Protein AF-A0A3N5M2X8-F1 (afdb_monomer)

Nearest PDB structures (foldseek):
  3vk0-assembly1_A  TM=9.639E-01  e=3.501E-04  Neisseria meningitidis MC58
  3vk0-assembly2_B  TM=9.559E-01  e=3.889E-04  Neisseria meningitidis MC58
  1y7y-assembly1_B  TM=9.455E-01  e=4.320E-04  Aeromonas hydrophila
  2b5a-assembly1_A  TM=8.887E-01  e=2.990E-04  [Bacillus] caldolyticus
  3f51-assembly1_A  TM=7.632E-01  e=9.017E-04  Corynebacterium glutamicum

Radius of gyration: 25.94 Å; Cα contacts (8 Å, |Δi|>4): 88; chains: 1; bounding box: 72×66×47 Å

Structure (mmCIF, N/CA/C/O backbone):
data_AF-A0A3N5M2X8-F1
#
_entry.id   AF-A0A3N5M2X8-F1
#
loop_
_atom_site.group_PDB
_atom_site.id
_atom_site.type_symbol
_atom_site.label_atom_id
_atom_site.label_alt_id
_atom_site.label_comp_id
_atom_site.label_asym_id
_atom_site.label_entity_id
_atom_site.label_seq_id
_atom_site.pdbx_PDB_ins_code
_atom_site.Cartn_x
_atom_site.Cartn_y
_atom_site.Cartn_z
_atom_site.occupancy
_atom_site.B_iso_or_equiv
_atom_site.auth_seq_id
_atom_site.auth_comp_id
_atom_site.auth_asym_id
_atom_site.auth_atom_id
_atom_site.pdbx_PDB_model_num
ATOM 1 N N . MET A 1 1 ? 12.835 17.136 -28.314 1.00 65.31 1 MET A N 1
ATOM 2 C CA . MET A 1 1 ? 12.273 15.838 -27.886 1.00 65.31 1 MET A CA 1
ATOM 3 C C . MET A 1 1 ? 11.181 16.150 -26.869 1.00 65.31 1 MET A C 1
ATOM 5 O O . MET A 1 1 ? 11.524 16.717 -25.840 1.00 65.31 1 MET A O 1
ATOM 9 N N . ASP A 1 2 ? 9.903 15.899 -27.181 1.00 90.88 2 ASP A N 1
ATOM 10 C CA . ASP A 1 2 ? 8.779 16.139 -26.253 1.00 90.88 2 ASP A CA 1
ATOM 11 C C . ASP A 1 2 ? 8.753 15.065 -25.144 1.00 90.88 2 ASP A C 1
ATOM 13 O O . ASP A 1 2 ? 9.218 13.938 -25.339 1.00 90.88 2 ASP A O 1
ATOM 17 N N . TRP A 1 3 ? 8.200 15.379 -23.970 1.00 82.12 3 TRP A N 1
ATOM 18 C CA . TRP A 1 3 ? 8.098 14.422 -22.858 1.00 82.12 3 TRP A CA 1
ATOM 19 C C . TRP A 1 3 ? 7.156 13.252 -23.191 1.00 82.12 3 TRP A C 1
ATOM 21 O O . TRP A 1 3 ? 7.344 12.138 -22.694 1.00 82.12 3 TRP A O 1
ATOM 31 N N . ARG A 1 4 ? 6.174 13.480 -24.076 1.00 85.31 4 ARG A N 1
ATOM 32 C CA . ARG A 1 4 ? 5.2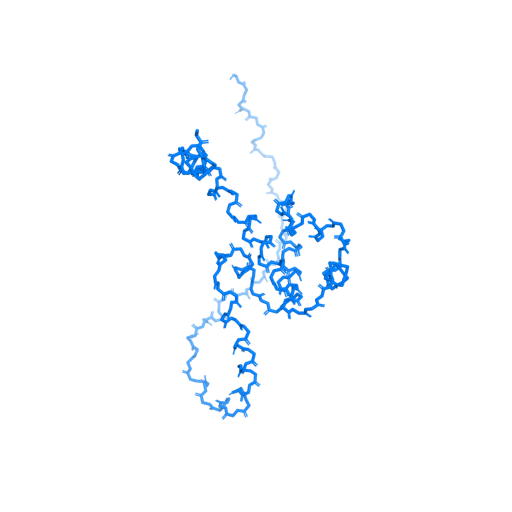83 12.436 -24.608 1.00 85.31 4 ARG A CA 1
ATOM 33 C C . ARG A 1 4 ? 6.054 11.423 -25.447 1.00 85.31 4 ARG A C 1
ATOM 35 O O . ARG A 1 4 ? 5.899 10.219 -25.252 1.00 85.31 4 ARG A O 1
ATOM 42 N N . ASP A 1 5 ? 6.947 11.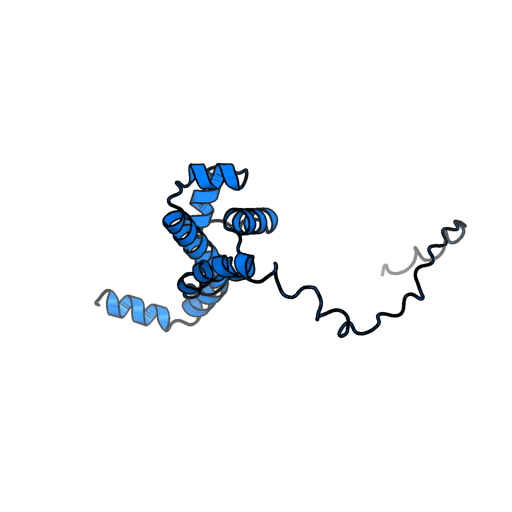907 -26.307 1.00 86.25 5 ASP A N 1
ATOM 43 C CA . ASP A 1 5 ? 7.813 11.053 -27.123 1.00 86.25 5 ASP A CA 1
ATOM 44 C C . ASP A 1 5 ? 8.758 10.231 -26.245 1.00 86.25 5 ASP A C 1
ATOM 46 O O . ASP A 1 5 ? 8.987 9.046 -26.491 1.00 86.25 5 ASP A O 1
ATOM 50 N N . TYR A 1 6 ? 9.289 10.849 -25.188 1.00 83.88 6 TYR A N 1
ATOM 51 C CA . TYR A 1 6 ? 10.156 10.183 -24.220 1.00 83.88 6 TYR A CA 1
ATOM 52 C C . TYR A 1 6 ? 9.437 9.043 -23.483 1.00 83.88 6 TYR A C 1
ATOM 54 O O . TYR A 1 6 ? 9.970 7.936 -23.375 1.00 83.88 6 TYR A O 1
ATOM 62 N N . ARG A 1 7 ? 8.197 9.281 -23.036 1.00 85.69 7 ARG A N 1
ATOM 63 C CA . ARG A 1 7 ? 7.345 8.257 -22.417 1.00 85.69 7 ARG A CA 1
ATOM 64 C C . ARG A 1 7 ? 7.079 7.093 -23.376 1.00 85.69 7 ARG A C 1
ATOM 66 O O . ARG A 1 7 ? 7.228 5.937 -22.984 1.00 85.69 7 ARG A O 1
ATOM 73 N N . ASN A 1 8 ? 6.730 7.386 -24.628 1.00 87.06 8 ASN A N 1
ATOM 74 C CA . ASN A 1 8 ? 6.432 6.363 -25.632 1.00 87.06 8 ASN A CA 1
ATOM 75 C C . ASN A 1 8 ? 7.651 5.492 -25.959 1.00 87.06 8 ASN A C 1
ATOM 77 O O . ASN A 1 8 ? 7.514 4.274 -26.039 1.00 87.06 8 ASN A O 1
ATOM 81 N N . LYS A 1 9 ? 8.846 6.087 -26.076 1.00 86.62 9 LYS A N 1
ATOM 82 C CA . LYS A 1 9 ? 10.086 5.328 -26.302 1.00 86.62 9 LYS A CA 1
ATOM 83 C C . LYS A 1 9 ? 10.390 4.361 -25.162 1.00 86.62 9 LYS A C 1
ATOM 85 O O . LYS A 1 9 ? 10.697 3.205 -25.428 1.00 86.62 9 LYS A O 1
ATOM 90 N N . ARG A 1 10 ? 10.235 4.783 -23.901 1.00 84.50 10 ARG A N 1
ATOM 91 C CA . ARG A 1 10 ? 10.418 3.874 -22.755 1.00 84.50 10 ARG A CA 1
ATOM 92 C C . ARG A 1 10 ? 9.448 2.705 -22.769 1.00 84.50 10 ARG A C 1
ATOM 94 O O . ARG A 1 10 ? 9.837 1.591 -22.468 1.00 84.50 10 ARG A O 1
ATOM 101 N N . HIS A 1 11 ? 8.201 2.928 -23.167 1.00 81.38 11 HIS A N 1
ATOM 102 C CA . HIS A 1 11 ? 7.243 1.832 -23.280 1.00 81.38 11 HIS A CA 1
ATOM 103 C C . HIS A 1 11 ? 7.589 0.820 -24.380 1.00 81.38 11 HIS A C 1
ATOM 105 O O . HIS A 1 11 ? 7.033 -0.274 -24.362 1.00 81.38 11 HIS A O 1
ATOM 111 N N . GLN A 1 12 ? 8.466 1.153 -25.331 1.00 88.06 12 GLN A N 1
ATOM 112 C CA . GLN A 1 12 ? 8.926 0.232 -26.376 1.00 88.06 12 GLN A CA 1
ATOM 113 C C . GLN A 1 12 ? 10.132 -0.603 -25.933 1.00 88.06 12 GLN A C 1
ATOM 115 O O . GLN A 1 12 ? 10.315 -1.698 -26.462 1.00 88.06 12 GLN A O 1
ATOM 120 N N . ASP A 1 13 ? 10.886 -0.126 -24.944 1.00 92.19 13 ASP A N 1
ATOM 121 C CA . ASP A 1 13 ? 12.043 -0.806 -24.370 1.00 92.19 13 ASP A CA 1
ATOM 122 C C . ASP A 1 13 ? 11.633 -2.127 -23.676 1.00 92.19 13 ASP A C 1
ATOM 124 O O . ASP A 1 13 ? 10.796 -2.110 -22.762 1.00 92.19 13 ASP A O 1
ATOM 128 N N . PRO A 1 14 ? 12.177 -3.285 -24.102 1.00 93.12 14 PRO A N 1
ATOM 129 C CA . PRO A 1 14 ? 11.923 -4.571 -23.461 1.00 93.12 14 PRO A CA 1
ATOM 130 C C . PRO A 1 14 ? 12.285 -4.603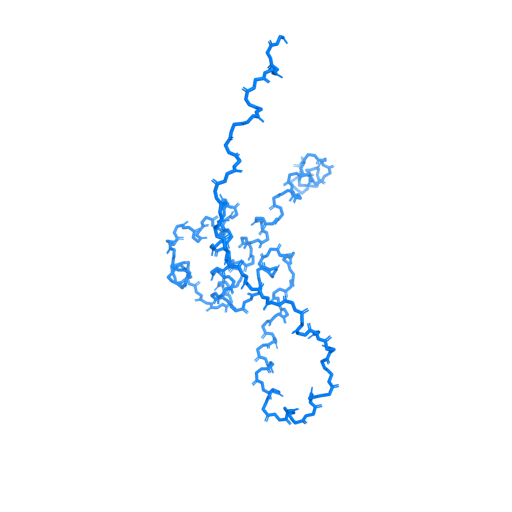 -21.972 1.00 93.12 14 PRO A C 1
ATOM 132 O O . PRO A 1 14 ? 11.550 -5.217 -21.200 1.00 93.12 14 PRO A O 1
ATOM 135 N N . GLU A 1 15 ? 13.361 -3.926 -21.558 1.00 92.31 15 GLU A N 1
ATOM 136 C CA . GLU A 1 15 ? 13.803 -3.885 -20.157 1.00 92.31 15 GLU A CA 1
ATOM 137 C C . GLU A 1 15 ? 12.754 -3.182 -19.291 1.00 92.31 15 GLU A C 1
ATOM 139 O O . GLU A 1 15 ? 12.313 -3.699 -18.263 1.00 92.31 15 GLU A O 1
ATOM 144 N N . TYR A 1 16 ? 12.254 -2.043 -19.772 1.00 90.50 16 TYR A N 1
ATOM 145 C CA . TYR A 1 16 ? 11.183 -1.307 -19.112 1.00 90.50 16 TYR A CA 1
ATOM 146 C C . TYR A 1 16 ? 9.890 -2.129 -19.015 1.00 90.50 16 TYR A C 1
ATOM 148 O O . TYR A 1 16 ? 9.217 -2.108 -17.983 1.00 90.50 16 TYR A O 1
ATOM 156 N N . LYS A 1 17 ? 9.514 -2.851 -20.081 1.00 91.38 17 LYS A N 1
ATOM 157 C CA . LYS A 1 17 ? 8.320 -3.713 -20.069 1.00 91.38 17 LYS A CA 1
ATOM 158 C C . LYS A 1 17 ? 8.448 -4.838 -19.046 1.00 91.38 17 LYS A C 1
ATOM 160 O O . LYS A 1 17 ? 7.497 -5.064 -18.304 1.00 91.38 17 LYS A O 1
ATOM 165 N N . ALA A 1 18 ? 9.600 -5.506 -19.002 1.00 93.19 18 ALA A N 1
ATOM 166 C CA . ALA A 1 18 ? 9.860 -6.587 -18.058 1.00 93.19 18 ALA A CA 1
ATOM 167 C C . ALA A 1 18 ? 9.794 -6.086 -16.609 1.00 93.19 18 ALA A C 1
ATOM 169 O O . ALA A 1 18 ? 9.032 -6.630 -15.814 1.00 93.19 18 ALA A O 1
ATOM 170 N N . ALA A 1 19 ? 10.483 -4.983 -16.300 1.00 91.44 19 ALA A N 1
ATOM 171 C CA . ALA A 1 19 ? 10.447 -4.373 -14.972 1.00 91.44 19 ALA A CA 1
ATOM 172 C C . ALA A 1 19 ? 9.030 -3.925 -14.572 1.00 91.44 19 ALA A C 1
ATOM 174 O O . ALA A 1 19 ? 8.616 -4.073 -13.423 1.00 91.44 19 ALA A O 1
ATOM 175 N N . LYS A 1 20 ? 8.250 -3.392 -15.523 1.00 90.19 20 LYS A N 1
ATOM 176 C CA . LYS A 1 20 ? 6.854 -3.015 -15.277 1.00 90.19 20 LYS A CA 1
ATOM 177 C C . LYS A 1 20 ? 5.987 -4.229 -14.939 1.00 90.19 20 LYS A C 1
ATOM 179 O O . LYS A 1 20 ?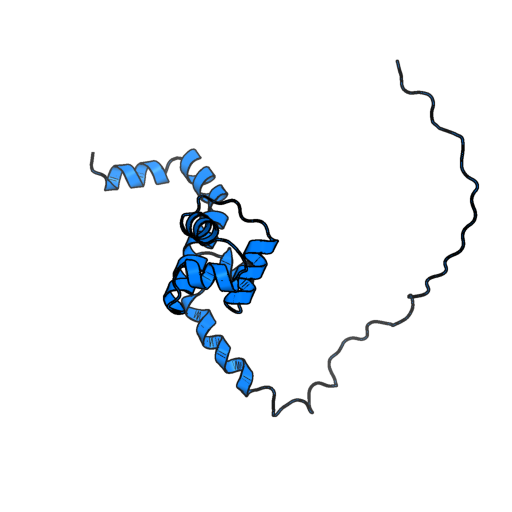 5.163 -4.129 -14.035 1.00 90.19 20 LYS A O 1
ATOM 184 N N . GLU A 1 21 ? 6.143 -5.331 -15.668 1.00 91.69 21 GLU A N 1
ATOM 185 C CA . GLU A 1 21 ? 5.373 -6.555 -15.424 1.00 91.69 21 GLU A CA 1
ATOM 186 C C . GLU A 1 21 ? 5.754 -7.197 -14.084 1.00 91.69 21 GLU A C 1
ATOM 188 O O . GLU A 1 21 ? 4.881 -7.613 -13.330 1.00 91.69 21 GLU A O 1
ATOM 193 N N . GLU A 1 22 ? 7.038 -7.189 -13.732 1.00 92.50 22 GLU A N 1
ATOM 194 C CA . GLU A 1 22 ? 7.527 -7.682 -12.442 1.00 92.50 22 GLU A CA 1
ATOM 195 C C . GLU A 1 22 ? 6.971 -6.876 -11.256 1.00 92.50 22 GLU A C 1
ATOM 197 O O . GLU A 1 22 ? 6.559 -7.442 -10.242 1.00 92.50 22 GLU A O 1
ATOM 202 N N . LEU A 1 23 ? 6.909 -5.546 -11.386 1.00 92.81 23 LEU A N 1
ATOM 203 C CA . LEU A 1 23 ? 6.413 -4.656 -10.331 1.00 92.81 23 LEU A CA 1
ATOM 204 C C . LEU A 1 23 ? 4.887 -4.523 -10.293 1.00 92.81 23 LEU A C 1
ATOM 206 O O . LEU A 1 23 ? 4.336 -3.943 -9.352 1.00 92.81 23 LEU A O 1
ATOM 210 N N . LYS A 1 24 ? 4.193 -5.071 -11.289 1.00 92.62 24 LYS A N 1
ATOM 211 C CA . LYS A 1 24 ? 2.740 -5.007 -11.442 1.00 92.62 24 LYS A CA 1
ATOM 212 C C . LYS A 1 24 ? 1.953 -5.318 -10.155 1.00 92.62 24 LYS A C 1
ATOM 214 O O . LYS A 1 24 ? 1.131 -4.479 -9.785 1.00 92.62 24 LYS A O 1
ATOM 219 N N . PRO A 1 25 ? 2.199 -6.420 -9.412 1.00 92.94 25 PRO A N 1
ATOM 220 C CA . PRO A 1 25 ? 1.440 -6.715 -8.191 1.00 92.94 25 PRO A CA 1
ATOM 221 C C . PRO A 1 25 ? 1.634 -5.670 -7.082 1.00 92.94 25 PRO A C 1
ATOM 223 O O . PRO A 1 25 ? 0.693 -5.378 -6.348 1.00 92.94 25 PRO A O 1
ATOM 226 N N . TYR A 1 26 ? 2.822 -5.068 -6.973 1.00 93.62 26 TYR A N 1
ATOM 227 C CA . TYR A 1 26 ? 3.103 -4.028 -5.978 1.00 93.62 26 TYR A CA 1
ATOM 228 C C . TYR A 1 26 ? 2.375 -2.726 -6.313 1.00 93.62 26 TYR A C 1
ATOM 230 O O . TYR A 1 26 ? 1.797 -2.092 -5.432 1.00 93.62 26 TYR A O 1
ATOM 238 N N . ILE A 1 27 ? 2.365 -2.354 -7.596 1.00 93.88 27 ILE A N 1
ATOM 239 C CA . ILE A 1 27 ? 1.645 -1.177 -8.092 1.00 93.88 27 ILE A CA 1
ATOM 240 C C . ILE A 1 27 ? 0.133 -1.367 -7.922 1.00 93.88 27 ILE A C 1
ATOM 242 O O . ILE A 1 27 ? -0.551 -0.455 -7.458 1.00 93.88 27 ILE A O 1
ATOM 246 N N . ASN A 1 28 ? -0.385 -2.550 -8.258 1.00 94.62 28 ASN A N 1
ATOM 247 C CA . ASN A 1 28 ? -1.796 -2.885 -8.079 1.00 94.62 28 ASN A CA 1
ATOM 248 C C . ASN A 1 28 ? -2.194 -2.807 -6.602 1.00 94.62 28 ASN A C 1
ATOM 250 O O . ASN A 1 28 ? -3.149 -2.106 -6.274 1.00 94.62 28 ASN A O 1
ATOM 254 N N . LEU A 1 29 ? -1.414 -3.423 -5.707 1.00 95.75 29 LEU A N 1
ATOM 255 C CA . LEU A 1 29 ? -1.647 -3.345 -4.266 1.00 95.75 29 LEU A CA 1
ATOM 256 C C . LEU A 1 29 ? -1.693 -1.896 -3.775 1.00 95.75 29 LEU A C 1
ATOM 258 O O . LEU A 1 29 ? -2.638 -1.510 -3.093 1.00 95.75 29 LEU A O 1
ATOM 262 N N . ALA A 1 30 ? -0.687 -1.098 -4.132 1.00 96.38 30 ALA A N 1
ATOM 263 C CA . ALA A 1 30 ? -0.583 0.296 -3.719 1.00 96.38 30 ALA A CA 1
ATOM 264 C C . ALA A 1 30 ? -1.819 1.107 -4.133 1.00 96.38 30 ALA A C 1
ATOM 266 O O . ALA A 1 30 ? -2.460 1.742 -3.293 1.00 96.38 30 ALA A O 1
ATOM 267 N N . ASN A 1 31 ? -2.190 1.023 -5.413 1.00 95.25 31 ASN A N 1
ATOM 268 C CA . ASN A 1 31 ? -3.317 1.770 -5.959 1.00 95.25 31 ASN A CA 1
ATOM 269 C C . ASN A 1 31 ? -4.656 1.287 -5.392 1.00 95.25 31 ASN A C 1
ATOM 271 O O . ASN A 1 31 ? -5.481 2.108 -5.007 1.00 95.25 31 ASN A O 1
ATOM 275 N N . ASN A 1 32 ? -4.878 -0.027 -5.298 1.00 95.31 32 ASN A N 1
ATOM 276 C CA . ASN A 1 32 ? -6.139 -0.574 -4.797 1.00 95.31 32 ASN A CA 1
ATOM 277 C C . ASN A 1 32 ? -6.350 -0.229 -3.316 1.00 95.31 32 ASN A C 1
ATOM 279 O O . ASN A 1 32 ? -7.453 0.152 -2.930 1.00 95.31 32 ASN A O 1
ATOM 283 N N . VAL A 1 33 ? -5.299 -0.294 -2.491 1.00 96.50 33 VAL A N 1
ATOM 284 C CA . VAL A 1 33 ? -5.374 0.116 -1.078 1.00 96.50 33 VAL A CA 1
ATOM 285 C C . VAL A 1 33 ? -5.654 1.610 -0.953 1.00 96.50 33 VAL A C 1
ATOM 287 O O . VAL A 1 33 ? -6.515 1.997 -0.164 1.00 96.50 33 VAL A O 1
ATOM 290 N N . PHE A 1 34 ? -4.979 2.441 -1.749 1.00 96.06 34 PHE A N 1
ATOM 291 C CA . PHE A 1 34 ? -5.212 3.883 -1.778 1.00 96.06 34 PHE A CA 1
ATOM 292 C C . PHE A 1 34 ? -6.661 4.220 -2.165 1.00 96.06 34 PHE A C 1
ATOM 294 O O . PHE A 1 34 ? -7.335 4.968 -1.458 1.00 96.06 34 PHE A O 1
ATOM 301 N N . GLU A 1 35 ? -7.169 3.620 -3.241 1.00 94.31 35 GLU A N 1
ATOM 302 C CA . GLU A 1 35 ? -8.536 3.821 -3.731 1.00 94.31 35 GLU A CA 1
ATOM 303 C C . GLU A 1 35 ? -9.591 3.366 -2.720 1.00 94.31 35 GLU A C 1
ATOM 305 O O . GLU A 1 35 ? -10.542 4.097 -2.437 1.00 94.31 35 GLU A O 1
ATOM 310 N N . LEU A 1 36 ? -9.425 2.175 -2.136 1.00 94.94 36 LEU A N 1
ATOM 311 C CA . LEU A 1 36 ? -10.317 1.680 -1.089 1.00 94.94 36 LEU A CA 1
ATOM 312 C C . LEU A 1 36 ? -10.301 2.616 0.119 1.00 94.94 36 LEU A C 1
ATOM 314 O O . LEU A 1 36 ? -11.360 3.021 0.595 1.00 94.94 36 LEU A O 1
ATOM 318 N N . ARG A 1 37 ? -9.118 3.046 0.569 1.00 97.06 37 ARG A N 1
ATOM 319 C CA . ARG A 1 37 ? -8.998 3.979 1.690 1.00 97.06 37 ARG A CA 1
ATOM 320 C C . ARG A 1 37 ? -9.759 5.282 1.427 1.00 97.06 37 ARG A C 1
ATOM 322 O O . ARG A 1 37 ? -10.494 5.736 2.304 1.00 97.06 37 ARG A O 1
ATOM 329 N N . LEU A 1 38 ? -9.620 5.861 0.232 1.00 95.06 38 LEU A N 1
ATOM 330 C CA . LEU A 1 38 ? -10.345 7.076 -0.148 1.00 95.06 38 LEU A CA 1
ATOM 331 C C . LEU A 1 38 ? -11.863 6.864 -0.193 1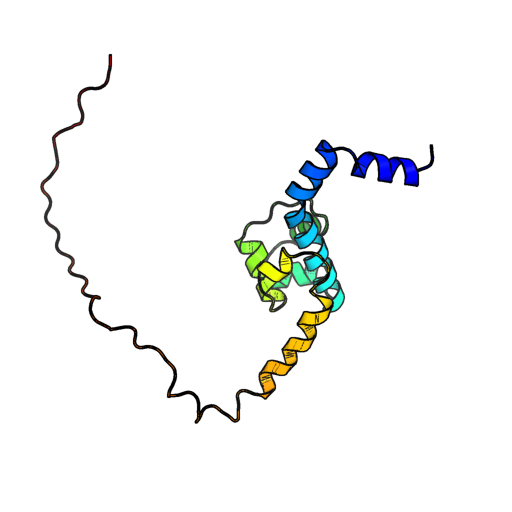.00 95.06 38 LEU A C 1
ATOM 333 O O . LEU A 1 38 ? -12.603 7.717 0.289 1.00 95.06 38 LEU A O 1
ATOM 337 N N . ARG A 1 39 ? -12.336 5.727 -0.715 1.00 91.31 39 ARG A N 1
ATOM 338 C CA . ARG A 1 39 ? -13.773 5.397 -0.777 1.00 91.31 39 ARG A CA 1
ATOM 339 C C . ARG A 1 39 ? -14.408 5.250 0.600 1.00 91.31 39 ARG A C 1
ATOM 341 O O . ARG A 1 39 ? -15.543 5.669 0.791 1.00 91.31 39 ARG A O 1
ATOM 348 N N . TYR A 1 40 ? -13.674 4.680 1.548 1.00 93.12 40 TYR A N 1
ATOM 349 C CA . TYR A 1 40 ? -14.115 4.561 2.937 1.00 93.12 40 TYR A CA 1
ATOM 350 C C . TYR A 1 40 ? -13.933 5.860 3.742 1.00 93.12 40 TYR A C 1
ATOM 352 O O . TYR A 1 40 ? -14.383 5.934 4.885 1.00 93.12 40 TYR A O 1
ATOM 360 N N . GLY A 1 41 ? -13.287 6.881 3.167 1.00 95.75 41 GLY A N 1
ATOM 361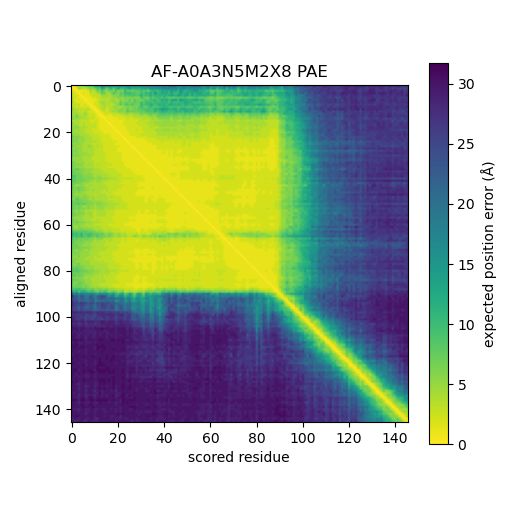 C CA . GLY A 1 41 ? -13.037 8.161 3.829 1.00 95.75 41 GLY A CA 1
ATOM 362 C C . GLY A 1 41 ? -12.014 8.082 4.963 1.00 95.75 41 GLY A C 1
ATOM 363 O O . GLY A 1 41 ? -12.046 8.920 5.857 1.00 95.75 41 GLY A O 1
ATOM 364 N N . TRP A 1 42 ? -11.128 7.082 4.954 1.00 98.06 42 TRP A N 1
ATOM 365 C CA . TRP A 1 42 ? -10.148 6.882 6.022 1.00 98.06 42 TRP A CA 1
ATOM 366 C C . TRP A 1 42 ? -8.841 7.633 5.750 1.00 98.06 42 TRP A C 1
ATOM 368 O O . TRP A 1 42 ? -8.328 7.694 4.629 1.00 98.06 42 TRP A O 1
ATOM 378 N N . SER A 1 43 ? -8.235 8.164 6.800 1.00 98.56 43 SER A N 1
ATOM 379 C CA . SER A 1 43 ? -6.834 8.563 6.812 1.00 98.56 43 SER A CA 1
ATOM 380 C C . SER A 1 43 ? -5.916 7.333 6.823 1.00 98.56 43 SER A C 1
ATOM 382 O O . SER A 1 43 ? -6.332 6.201 7.090 1.00 98.56 43 SER A O 1
ATOM 384 N N . GLN A 1 44 ? -4.631 7.530 6.517 1.00 98.62 44 GLN A N 1
ATOM 385 C CA . GLN A 1 44 ? -3.647 6.441 6.589 1.00 98.62 44 GLN A CA 1
ATOM 386 C C . GLN A 1 44 ? -3.462 5.921 8.023 1.00 98.62 44 GLN A C 1
ATOM 388 O O . GLN A 1 44 ? -3.156 4.745 8.206 1.00 98.62 44 GLN A O 1
ATOM 393 N N . GLU A 1 45 ? -3.639 6.786 9.025 1.00 98.69 45 GLU A N 1
ATOM 394 C CA . GLU A 1 45 ? -3.591 6.418 10.443 1.00 98.69 45 GLU A CA 1
ATOM 395 C C . GLU A 1 45 ? -4.792 5.544 10.817 1.00 98.69 45 GLU A C 1
ATOM 397 O O . GLU A 1 45 ? -4.619 4.449 11.341 1.00 98.69 45 GLU A O 1
ATOM 402 N N . GLU A 1 46 ? -5.993 5.931 10.390 1.00 98.56 46 GLU A N 1
ATOM 403 C CA . GLU A 1 46 ? -7.216 5.157 10.618 1.00 98.56 46 GLU A CA 1
ATOM 404 C C . GLU A 1 46 ? -7.190 3.764 9.974 1.00 98.56 46 GLU A C 1
ATOM 406 O O . GLU A 1 46 ? -7.714 2.802 10.549 1.00 98.56 46 GLU A O 1
ATOM 411 N N . LEU A 1 47 ? -6.593 3.631 8.783 1.00 98.56 47 LEU A N 1
ATOM 412 C CA . LEU A 1 47 ? -6.362 2.322 8.168 1.00 98.56 47 LEU A CA 1
ATOM 413 C C . LEU A 1 47 ? -5.303 1.526 8.944 1.00 98.56 47 LEU A C 1
ATOM 415 O O . LEU A 1 47 ? -5.453 0.317 9.132 1.00 98.56 47 LEU A O 1
ATOM 419 N N . ALA A 1 48 ? -4.241 2.185 9.410 1.00 98.56 48 ALA A N 1
ATOM 420 C CA . ALA A 1 48 ? -3.189 1.533 10.180 1.00 98.56 48 ALA A CA 1
ATOM 421 C C . ALA A 1 48 ? -3.727 0.933 11.484 1.00 98.56 48 ALA A C 1
ATOM 423 O O . ALA A 1 48 ? -3.405 -0.219 11.787 1.00 98.56 48 ALA A O 1
ATOM 424 N N . ASP A 1 49 ? -4.600 1.656 12.183 1.00 98.44 49 ASP A N 1
ATOM 425 C CA . ASP A 1 49 ? -5.260 1.191 13.404 1.00 98.44 49 ASP A CA 1
ATOM 426 C C . ASP A 1 49 ? -6.129 -0.044 13.139 1.00 98.44 49 ASP A C 1
ATOM 428 O O . ASP A 1 49 ? -6.001 -1.057 13.828 1.00 98.44 49 ASP A O 1
ATOM 432 N N . ARG A 1 50 ? -6.940 -0.018 12.071 1.00 98.06 50 ARG A N 1
ATOM 433 C CA . ARG A 1 50 ? -7.796 -1.151 11.659 1.00 98.06 50 ARG A CA 1
ATOM 434 C C . ARG A 1 50 ? -6.992 -2.398 11.291 1.00 98.06 50 ARG A C 1
ATOM 436 O O . ARG A 1 50 ? -7.381 -3.518 11.614 1.00 98.06 50 ARG A O 1
ATOM 443 N N . VAL A 1 51 ? -5.853 -2.218 10.625 1.00 97.94 51 VAL A N 1
ATOM 444 C CA . VAL A 1 51 ? -4.947 -3.310 10.225 1.00 97.94 51 VAL A CA 1
ATOM 445 C C . VAL A 1 51 ? -4.088 -3.789 11.408 1.00 97.94 51 VAL A C 1
ATOM 447 O O . VAL A 1 51 ? -3.587 -4.924 11.416 1.00 97.94 51 VAL A O 1
ATOM 450 N N . GLY A 1 52 ? -3.902 -2.951 12.429 1.00 97.69 52 GLY A N 1
ATOM 451 C CA . GLY A 1 52 ? -2.961 -3.168 13.524 1.00 97.69 52 GLY A CA 1
ATOM 452 C C . GLY A 1 52 ? -1.514 -3.065 13.041 1.00 97.69 52 GLY A C 1
ATOM 453 O O . GLY A 1 52 ? -0.742 -4.023 13.157 1.00 97.69 52 GLY A O 1
ATOM 454 N N . THR A 1 53 ? -1.169 -1.936 12.422 1.00 97.81 53 THR A N 1
ATOM 455 C CA . THR A 1 53 ? 0.185 -1.579 11.979 1.00 97.81 53 THR A CA 1
ATOM 456 C C . THR A 1 53 ? 0.455 -0.087 12.217 1.00 97.81 53 THR A C 1
ATOM 458 O O . THR A 1 53 ? -0.352 0.601 12.823 1.00 97.81 53 THR A O 1
ATOM 461 N N . LYS A 1 54 ? 1.613 0.427 11.786 1.00 98.12 54 LYS A N 1
ATOM 462 C CA . LYS A 1 54 ? 1.958 1.855 11.900 1.00 98.12 54 LYS A CA 1
ATOM 463 C C . LYS A 1 54 ? 1.525 2.612 10.643 1.00 98.12 54 LYS A C 1
ATOM 465 O O . LYS A 1 54 ? 1.690 2.081 9.545 1.00 98.12 54 LYS A O 1
ATOM 470 N N . GLN A 1 55 ? 1.103 3.871 10.779 1.00 98.25 55 GLN A N 1
ATOM 471 C CA . GLN A 1 55 ? 0.766 4.750 9.645 1.00 98.25 55 GLN A CA 1
ATOM 472 C C . GLN A 1 55 ? 1.886 4.804 8.592 1.00 98.25 55 GLN A C 1
ATOM 474 O O . GLN A 1 55 ? 1.624 4.666 7.399 1.00 98.25 55 GLN A O 1
ATOM 479 N N . ALA A 1 56 ? 3.151 4.867 9.022 1.00 97.94 56 ALA A N 1
ATOM 480 C CA . ALA A 1 56 ? 4.299 4.850 8.116 1.00 97.94 56 ALA A CA 1
ATOM 481 C C . ALA A 1 56 ? 4.383 3.570 7.259 1.00 97.94 56 ALA A C 1
ATOM 483 O O . ALA A 1 56 ? 4.894 3.606 6.142 1.00 97.94 56 ALA A O 1
ATOM 484 N N . ASN A 1 57 ? 3.889 2.432 7.758 1.00 97.62 57 ASN A N 1
ATOM 485 C CA . ASN A 1 57 ? 3.833 1.192 6.986 1.00 97.62 57 ASN A CA 1
ATOM 486 C C . ASN A 1 57 ? 2.738 1.256 5.912 1.00 97.62 57 ASN A C 1
ATOM 488 O O . ASN A 1 57 ? 2.991 0.870 4.776 1.00 97.62 57 ASN A O 1
ATOM 492 N N . ILE A 1 58 ? 1.565 1.809 6.241 1.00 98.31 58 ILE A N 1
ATOM 493 C CA . ILE A 1 58 ? 0.499 2.075 5.261 1.00 98.31 58 ILE A CA 1
ATOM 494 C C . ILE A 1 58 ? 0.990 3.041 4.176 1.00 98.31 58 ILE A C 1
ATOM 496 O O . ILE A 1 58 ? 0.847 2.751 2.995 1.00 98.31 58 ILE A O 1
ATOM 500 N N . SER A 1 59 ? 1.673 4.123 4.555 1.00 98.19 59 SER A N 1
ATOM 501 C CA . SER A 1 59 ? 2.264 5.082 3.612 1.00 98.19 59 SER A CA 1
ATOM 502 C C . SER A 1 59 ? 3.253 4.427 2.630 1.00 98.19 59 SER A C 1
ATOM 504 O O . SER A 1 59 ? 3.212 4.681 1.424 1.00 98.19 59 SER A O 1
ATOM 506 N N . LYS A 1 60 ? 4.112 3.513 3.109 1.00 97.88 60 LYS A N 1
ATOM 507 C CA . LYS A 1 60 ? 5.024 2.743 2.242 1.00 97.88 60 LYS A CA 1
ATOM 508 C C . LYS A 1 60 ? 4.288 1.775 1.311 1.00 97.88 60 LYS A C 1
ATOM 510 O O . LYS A 1 60 ? 4.750 1.539 0.199 1.00 97.88 60 LYS A O 1
ATOM 515 N N . ILE A 1 61 ? 3.172 1.201 1.762 1.00 97.75 61 ILE A N 1
ATOM 516 C CA . ILE A 1 61 ? 2.340 0.311 0.942 1.00 97.75 61 ILE A CA 1
ATOM 517 C C . ILE A 1 61 ? 1.649 1.117 -0.160 1.00 97.75 61 ILE A C 1
ATOM 519 O O . ILE A 1 61 ? 1.786 0.768 -1.325 1.00 97.75 61 ILE A O 1
ATOM 523 N N . GLU A 1 62 ? 0.991 2.227 0.181 1.00 97.31 62 GLU A N 1
ATOM 524 C CA . GLU A 1 62 ? 0.290 3.092 -0.783 1.00 97.31 62 GLU A CA 1
ATOM 525 C C . GLU A 1 62 ? 1.225 3.777 -1.789 1.00 97.31 62 GLU A C 1
ATOM 527 O O . GLU A 1 62 ? 0.788 4.165 -2.865 1.00 97.31 62 GLU A O 1
ATOM 532 N N . SER A 1 63 ? 2.517 3.910 -1.478 1.00 95.94 63 SER A N 1
ATOM 533 C CA . SER A 1 63 ? 3.515 4.424 -2.429 1.00 95.94 63 SER A CA 1
ATOM 534 C C . SER A 1 63 ? 4.127 3.349 -3.335 1.00 95.94 63 SER A C 1
ATOM 536 O O . SER A 1 63 ? 4.922 3.684 -4.210 1.00 95.94 63 SER A O 1
ATOM 538 N N . GLY A 1 64 ? 3.799 2.065 -3.136 1.00 93.62 64 GLY A N 1
ATOM 539 C CA . GLY A 1 64 ? 4.385 0.954 -3.897 1.00 93.62 64 GLY A CA 1
ATOM 540 C C . GLY A 1 64 ? 5.858 0.678 -3.575 1.00 93.62 64 GLY A C 1
ATOM 541 O O . GLY A 1 64 ? 6.518 -0.058 -4.300 1.00 93.62 64 GLY A O 1
ATOM 542 N N . LEU A 1 65 ? 6.385 1.256 -2.490 1.00 89.38 65 LEU A N 1
ATOM 543 C CA . LEU A 1 65 ? 7.788 1.122 -2.073 1.00 89.38 65 LEU A CA 1
ATOM 544 C C . LEU A 1 65 ? 8.006 -0.001 -1.046 1.00 89.38 65 LEU A C 1
ATOM 546 O O . LEU A 1 65 ? 9.125 -0.216 -0.582 1.00 89.38 65 LEU A O 1
ATOM 550 N N . SER A 1 66 ? 6.936 -0.680 -0.633 1.00 90.44 66 SER A N 1
ATOM 551 C CA . SER A 1 66 ? 6.973 -1.737 0.378 1.00 90.44 66 SER A CA 1
ATOM 552 C C . SER A 1 66 ? 6.879 -3.126 -0.244 1.00 90.44 66 SER A C 1
ATOM 554 O O . SER A 1 66 ? 6.157 -3.327 -1.217 1.00 90.44 66 SER A O 1
ATOM 556 N N . ASN A 1 67 ? 7.513 -4.104 0.407 1.00 94.44 67 ASN A N 1
ATOM 557 C CA . ASN A 1 67 ? 7.244 -5.528 0.217 1.00 94.44 67 ASN A CA 1
ATOM 558 C C . ASN A 1 67 ? 6.478 -6.064 1.447 1.00 94.44 67 ASN A C 1
ATOM 560 O O . ASN A 1 67 ? 7.097 -6.585 2.384 1.00 94.44 67 ASN A O 1
ATOM 564 N N . PRO A 1 68 ? 5.152 -5.845 1.533 1.00 95.44 68 PRO A N 1
ATOM 565 C CA . PRO A 1 68 ? 4.375 -6.249 2.694 1.00 95.44 68 PRO A CA 1
ATOM 566 C C . PRO A 1 68 ? 4.254 -7.771 2.777 1.00 95.44 68 PRO A C 1
ATOM 568 O O . PRO A 1 68 ? 4.097 -8.471 1.782 1.00 95.44 68 PRO A O 1
ATOM 571 N N . THR A 1 69 ? 4.255 -8.294 4.002 1.00 97.38 69 THR A N 1
ATOM 572 C CA . THR A 1 69 ? 4.009 -9.725 4.220 1.00 97.38 69 THR A CA 1
ATOM 573 C C . THR A 1 69 ? 2.574 -10.096 3.841 1.00 97.38 69 THR A C 1
ATOM 575 O O . THR A 1 69 ? 1.652 -9.293 4.009 1.00 97.38 69 THR A O 1
ATOM 578 N N . LEU A 1 70 ? 2.353 -11.357 3.452 1.00 97.12 70 LEU A N 1
ATOM 579 C CA . LEU A 1 70 ? 1.007 -11.896 3.202 1.00 97.12 70 LEU A CA 1
ATOM 580 C C . LEU A 1 70 ? 0.048 -11.659 4.380 1.00 97.12 70 LEU A C 1
ATOM 582 O O . LEU A 1 70 ? -1.132 -11.394 4.181 1.00 97.12 70 LEU A O 1
ATOM 586 N N . LYS A 1 71 ? 0.560 -11.676 5.618 1.00 97.88 71 LYS A N 1
ATOM 587 C CA . LYS A 1 71 ? -0.222 -11.375 6.825 1.00 97.88 71 LYS A CA 1
ATOM 588 C C . LYS A 1 71 ? -0.773 -9.945 6.824 1.00 97.88 71 LYS A C 1
ATOM 590 O O . LYS A 1 71 ? -1.907 -9.743 7.249 1.00 97.88 71 LYS A O 1
ATOM 595 N N . ILE A 1 72 ? 0.015 -8.961 6.387 1.00 97.88 72 ILE A N 1
ATOM 596 C CA . ILE A 1 72 ? -0.432 -7.564 6.284 1.00 97.88 72 ILE A CA 1
ATOM 597 C C . ILE A 1 72 ? -1.446 -7.416 5.152 1.00 97.88 72 ILE A C 1
ATOM 599 O O . ILE A 1 72 ? -2.492 -6.817 5.375 1.00 97.88 72 ILE A O 1
ATOM 603 N N . ILE A 1 73 ? -1.188 -8.021 3.990 1.00 97.94 73 ILE A N 1
ATOM 604 C CA . ILE A 1 73 ? -2.117 -7.994 2.850 1.00 97.94 73 ILE A CA 1
ATOM 605 C C . ILE A 1 73 ? -3.473 -8.593 3.252 1.00 97.94 73 ILE A C 1
ATOM 607 O O . ILE A 1 73 ? -4.511 -7.977 3.032 1.00 97.94 73 ILE A O 1
ATOM 611 N N . HIS A 1 74 ? -3.471 -9.738 3.939 1.00 98.06 74 HIS A N 1
ATOM 612 C CA . HIS A 1 74 ? -4.690 -10.380 4.441 1.00 98.06 74 HIS A CA 1
ATOM 613 C C . HIS A 1 74 ? -5.452 -9.517 5.451 1.00 98.06 74 HIS A C 1
ATOM 615 O O . HIS A 1 74 ? -6.677 -9.454 5.428 1.00 98.06 74 HIS A O 1
ATOM 621 N N . LYS A 1 75 ? -4.740 -8.826 6.347 1.00 98.31 75 LYS A N 1
ATOM 622 C CA . LYS A 1 75 ? -5.360 -7.893 7.299 1.00 98.31 75 LYS A CA 1
ATOM 623 C C . LYS A 1 75 ? -5.991 -6.692 6.599 1.00 98.31 75 LYS A C 1
ATOM 625 O O . LYS A 1 75 ? -7.064 -6.269 7.008 1.00 98.31 75 LYS A O 1
ATOM 630 N N . ILE A 1 76 ? -5.344 -6.166 5.560 1.00 98.00 76 ILE A N 1
ATOM 631 C CA . ILE A 1 76 ? -5.893 -5.079 4.743 1.00 98.00 76 ILE A CA 1
ATOM 632 C C . ILE A 1 76 ? -7.151 -5.553 4.009 1.00 98.00 76 ILE A C 1
ATOM 634 O O . ILE A 1 76 ? -8.170 -4.875 4.070 1.00 98.00 76 ILE A O 1
ATOM 638 N N . ALA A 1 77 ? -7.113 -6.741 3.400 1.00 96.88 77 ALA A N 1
ATOM 639 C CA . ALA A 1 77 ? -8.268 -7.335 2.726 1.00 96.88 77 ALA A CA 1
ATOM 640 C C . ALA A 1 77 ? -9.463 -7.479 3.684 1.00 96.88 77 ALA A C 1
ATOM 642 O O . ALA A 1 77 ? -10.563 -7.028 3.382 1.00 96.88 77 ALA A O 1
ATOM 643 N N . LYS A 1 78 ? -9.217 -7.983 4.901 1.00 97.00 78 LYS A N 1
ATOM 644 C CA . LYS A 1 78 ? -10.229 -8.054 5.966 1.00 97.00 78 LYS A CA 1
ATOM 645 C C . LYS A 1 78 ? -10.758 -6.692 6.410 1.00 97.00 78 LYS A C 1
ATOM 647 O O . LYS A 1 78 ? -11.941 -6.586 6.698 1.00 97.00 78 LYS A O 1
ATOM 652 N N . ALA A 1 79 ? -9.904 -5.672 6.501 1.00 96.62 79 ALA A N 1
ATOM 653 C CA . ALA A 1 79 ? -10.330 -4.334 6.911 1.00 96.62 79 ALA A CA 1
ATOM 654 C C . ALA A 1 79 ? -11.325 -3.713 5.916 1.00 96.62 79 ALA A C 1
ATOM 656 O O . ALA A 1 79 ? -12.180 -2.935 6.328 1.00 96.62 79 ALA A O 1
ATOM 657 N N . PHE A 1 80 ? -11.224 -4.077 4.635 1.00 94.81 80 PHE A N 1
ATOM 658 C CA . PHE A 1 80 ? -12.108 -3.609 3.566 1.00 94.81 80 PHE A CA 1
ATOM 659 C C . PHE A 1 80 ? -13.204 -4.608 3.165 1.00 94.81 80 PHE A C 1
ATOM 661 O O . PHE A 1 80 ? -13.997 -4.282 2.291 1.00 94.81 80 PHE A O 1
ATOM 668 N N . ASP A 1 81 ? -13.260 -5.792 3.782 1.00 94.19 81 ASP A N 1
ATOM 669 C CA . ASP A 1 81 ? -14.171 -6.884 3.397 1.00 94.19 81 ASP A CA 1
ATOM 670 C C . ASP A 1 81 ? -14.065 -7.274 1.905 1.00 94.19 81 ASP A C 1
ATOM 672 O O . ASP A 1 81 ? -15.050 -7.388 1.178 1.00 94.19 81 ASP A O 1
ATOM 676 N N . VAL A 1 82 ? -12.827 -7.444 1.430 1.00 92.88 82 VAL A N 1
ATOM 677 C CA . VAL A 1 82 ? -12.506 -7.865 0.054 1.00 92.88 82 VAL A CA 1
ATOM 678 C C . VAL A 1 82 ? -11.614 -9.102 0.048 1.00 92.88 82 VAL A C 1
ATOM 680 O O . VAL A 1 82 ? -11.016 -9.466 1.066 1.00 92.88 82 VAL A O 1
ATOM 683 N N . GLU A 1 83 ? -11.474 -9.747 -1.108 1.00 93.56 83 GLU A N 1
ATOM 684 C CA . GLU A 1 83 ? -10.536 -10.852 -1.259 1.00 93.56 83 GLU A CA 1
ATOM 685 C C . GLU A 1 83 ? -9.111 -10.334 -1.513 1.00 93.56 83 GLU A C 1
ATOM 687 O O . GLU A 1 83 ? -8.887 -9.260 -2.072 1.00 93.56 83 GLU A O 1
ATOM 692 N N . VAL A 1 84 ? -8.094 -11.122 -1.144 1.00 95.06 84 VAL A N 1
ATOM 693 C CA . VAL A 1 84 ? -6.684 -10.767 -1.413 1.00 95.06 84 VAL A CA 1
ATOM 694 C C . VAL A 1 84 ? -6.425 -10.597 -2.915 1.00 95.06 84 VAL A C 1
ATOM 696 O O . VAL A 1 84 ? -5.622 -9.754 -3.312 1.00 95.06 84 VAL A O 1
ATOM 699 N N . VAL A 1 85 ? -7.123 -11.368 -3.751 1.00 93.69 85 VAL A N 1
ATOM 700 C CA . VAL A 1 85 ? -7.028 -11.265 -5.212 1.00 93.69 85 VAL A CA 1
ATOM 701 C C . VAL A 1 85 ? -7.520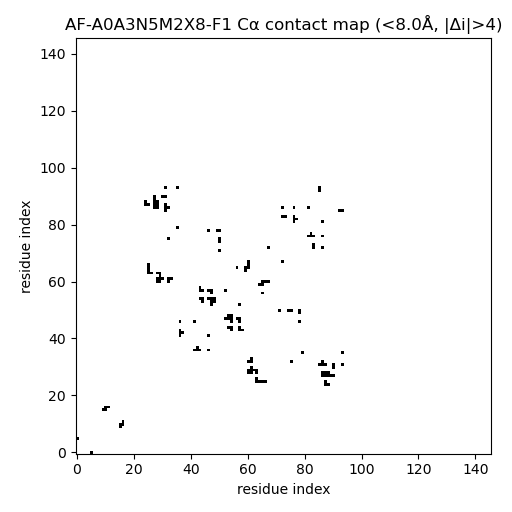 -9.914 -5.731 1.00 93.69 85 VAL A C 1
ATOM 703 O O . VAL A 1 85 ? -6.940 -9.399 -6.683 1.00 93.69 85 VAL A O 1
ATOM 706 N N . ASP A 1 86 ? -8.500 -9.293 -5.068 1.00 90.88 86 ASP A N 1
ATOM 707 C CA . ASP A 1 86 ? -9.008 -7.970 -5.441 1.00 90.88 86 ASP A CA 1
ATOM 708 C C . ASP A 1 86 ? -7.969 -6.875 -5.176 1.00 90.88 86 ASP A C 1
ATOM 710 O O . ASP A 1 86 ? -7.902 -5.889 -5.906 1.00 90.88 86 ASP A O 1
ATOM 714 N N . LEU A 1 87 ? -7.117 -7.056 -4.158 1.00 93.38 87 LEU A N 1
ATOM 715 C CA . LEU A 1 87 ? -6.035 -6.118 -3.855 1.00 93.38 87 LEU A CA 1
ATOM 716 C C . LEU A 1 87 ? -4.882 -6.201 -4.861 1.00 93.38 87 LEU A C 1
ATOM 718 O O . LEU A 1 87 ? -4.241 -5.189 -5.128 1.00 93.38 87 LEU A O 1
ATOM 722 N N . LEU A 1 88 ? -4.602 -7.384 -5.408 1.00 93.62 88 LEU A N 1
ATOM 723 C CA . LEU A 1 88 ? -3.459 -7.618 -6.304 1.00 93.62 88 LEU A CA 1
ATOM 724 C C . LEU A 1 88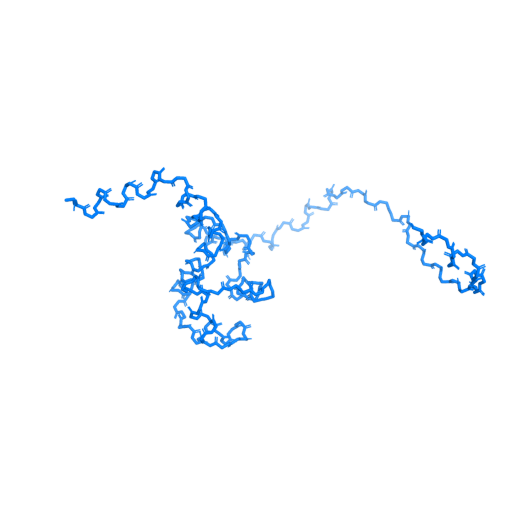 ? -3.833 -7.564 -7.795 1.00 93.62 88 LEU A C 1
ATOM 726 O O . LEU A 1 88 ? -2.949 -7.487 -8.653 1.00 93.62 88 LEU A O 1
ATOM 730 N N . GLY A 1 89 ? -5.129 -7.607 -8.105 1.00 89.38 89 GLY A N 1
ATOM 731 C CA . GLY A 1 89 ? -5.664 -7.561 -9.460 1.00 89.38 89 GLY A CA 1
ATOM 732 C C . GLY A 1 89 ? -5.499 -6.203 -10.142 1.00 89.38 89 GLY A C 1
ATOM 733 O O . GLY A 1 89 ? -5.228 -5.182 -9.507 1.00 89.38 89 GLY A O 1
ATOM 734 N N . ASP A 1 90 ? -5.671 -6.199 -11.464 1.00 83.75 90 ASP A N 1
ATOM 735 C CA . ASP A 1 90 ? -5.528 -4.991 -12.272 1.00 83.75 90 ASP A CA 1
ATOM 736 C C . ASP A 1 90 ? -6.525 -3.904 -11.853 1.00 83.75 90 ASP A C 1
ATOM 738 O O . ASP A 1 90 ? -7.723 -4.152 -11.680 1.00 83.75 90 ASP A O 1
ATOM 742 N N . VAL A 1 91 ? -5.998 -2.683 -11.698 1.00 65.44 91 VAL A N 1
ATOM 743 C CA . VAL A 1 91 ? -6.745 -1.467 -11.344 1.00 65.44 91 VAL A CA 1
ATOM 744 C C . VAL A 1 91 ? -7.803 -1.169 -12.407 1.00 65.44 91 VAL A C 1
ATOM 746 O O . VAL A 1 91 ? -7.570 -0.480 -13.395 1.00 65.44 91 VAL A O 1
ATOM 749 N N . CYS A 1 92 ? -8.977 -1.759 -12.208 1.00 50.78 92 CYS A N 1
ATOM 750 C CA . CYS A 1 92 ? -10.219 -1.515 -12.942 1.00 50.78 92 CYS A CA 1
ATOM 751 C C . CYS A 1 92 ? -11.435 -2.134 -12.219 1.00 50.78 92 CYS A C 1
ATOM 753 O O . CYS A 1 92 ? -12.569 -1.701 -12.410 1.00 50.78 92 CYS A O 1
ATOM 755 N N . PHE A 1 93 ? -11.229 -3.124 -11.345 1.00 50.69 93 PHE A N 1
ATOM 756 C CA . PHE A 1 93 ? -12.318 -3.983 -10.875 1.00 50.69 93 PHE A CA 1
ATOM 757 C C . PHE A 1 93 ? -13.054 -3.497 -9.605 1.00 50.69 93 PHE A C 1
ATOM 759 O O . PHE A 1 93 ? -14.241 -3.789 -9.428 1.00 50.69 93 PHE A O 1
ATOM 766 N N . VAL A 1 94 ? -12.426 -2.664 -8.762 1.00 51.28 94 VAL A N 1
ATOM 767 C CA . VAL A 1 94 ? -13.016 -2.183 -7.488 1.00 51.28 94 VAL A CA 1
ATOM 768 C C . VAL A 1 94 ? -14.190 -1.207 -7.645 1.00 51.28 94 VAL A C 1
ATOM 770 O O . VAL A 1 94 ? -14.935 -0.993 -6.690 1.00 51.28 94 VAL A O 1
ATOM 773 N N . SER A 1 95 ? -14.441 -0.664 -8.845 1.00 51.62 95 SER A N 1
ATOM 774 C CA . SER A 1 95 ? -15.667 0.110 -9.101 1.00 51.62 95 SER A CA 1
ATOM 775 C C . SER A 1 95 ? -16.939 -0.750 -9.050 1.00 51.62 95 SER A C 1
ATOM 777 O O . SER A 1 95 ? -18.025 -0.195 -8.906 1.00 51.62 95 SER A O 1
ATOM 779 N N . SER A 1 96 ? -16.823 -2.077 -9.183 1.00 48.94 96 SER A N 1
ATOM 780 C CA . SER A 1 96 ? -17.966 -3.000 -9.276 1.00 48.94 96 SER A CA 1
ATOM 781 C C . SER A 1 96 ? -18.245 -3.796 -7.992 1.00 48.94 96 SER A C 1
ATOM 783 O O . SER A 1 96 ? -19.332 -4.350 -7.834 1.00 48.94 96 SER A O 1
ATOM 785 N N . ILE A 1 97 ? -17.292 -3.848 -7.050 1.00 55.44 97 ILE A N 1
ATOM 786 C CA . ILE A 1 97 ? -17.380 -4.724 -5.867 1.00 55.44 97 ILE A CA 1
ATOM 787 C C . ILE A 1 97 ? -18.284 -4.139 -4.776 1.00 55.44 97 ILE A C 1
ATOM 789 O O . ILE A 1 97 ? -18.996 -4.894 -4.116 1.00 55.44 97 ILE A O 1
ATOM 793 N N . VAL A 1 98 ? -18.368 -2.810 -4.644 1.00 53.03 98 VAL A N 1
ATOM 794 C CA . VAL A 1 98 ? -19.245 -2.172 -3.639 1.00 53.03 98 VAL A CA 1
ATOM 795 C C . VAL A 1 98 ? -20.739 -2.463 -3.901 1.00 53.03 98 VAL A C 1
ATOM 797 O O . VAL A 1 98 ? -21.563 -2.343 -3.000 1.00 53.03 98 VAL A O 1
ATOM 800 N N . SER A 1 99 ? -21.110 -2.967 -5.086 1.00 45.72 99 SER A N 1
ATOM 801 C CA . SER A 1 99 ? -22.465 -3.464 -5.372 1.00 45.72 99 SER A CA 1
ATOM 802 C C . SER A 1 99 ? -22.787 -4.834 -4.747 1.00 45.72 99 SER A C 1
ATOM 804 O O . SER A 1 99 ? -23.955 -5.204 -4.680 1.00 45.72 99 SER A O 1
ATOM 806 N N . LYS A 1 100 ? -21.803 -5.616 -4.269 1.00 42.22 100 LYS A N 1
ATOM 807 C CA . LYS A 1 100 ? -22.061 -6.942 -3.662 1.00 42.22 100 LYS A CA 1
ATOM 808 C C . LYS A 1 100 ? -22.539 -6.881 -2.207 1.00 42.22 100 LYS A C 1
ATOM 810 O O . LYS A 1 100 ? -23.023 -7.895 -1.705 1.00 42.22 100 LYS A O 1
ATOM 815 N N . SER A 1 101 ? -22.523 -5.700 -1.579 1.00 42.00 101 SER A N 1
ATOM 816 C CA . SER A 1 101 ? -23.142 -5.452 -0.265 1.00 42.00 101 SER A CA 1
ATOM 817 C C . SER A 1 101 ? -24.665 -5.719 -0.250 1.00 42.00 101 SER A C 1
ATOM 819 O O . SER A 1 101 ? -25.262 -5.838 0.813 1.00 42.00 101 SER A O 1
ATOM 821 N N . THR A 1 102 ? -25.308 -5.943 -1.405 1.00 42.62 102 THR A N 1
ATOM 822 C CA . THR A 1 102 ? -26.714 -6.391 -1.483 1.00 42.62 102 THR A CA 1
ATOM 823 C C . THR A 1 102 ? -26.907 -7.917 -1.405 1.00 42.62 102 THR A C 1
ATOM 825 O O . THR A 1 102 ? -28.038 -8.387 -1.485 1.00 42.62 102 THR A O 1
ATOM 828 N N . ARG A 1 103 ? -25.860 -8.737 -1.219 1.00 42.03 103 ARG A N 1
ATOM 829 C CA . ARG A 1 103 ? -26.060 -10.191 -1.021 1.00 42.03 103 ARG A CA 1
ATOM 830 C C . ARG A 1 103 ? -26.615 -10.562 0.355 1.00 42.03 103 ARG A C 1
ATOM 832 O O . ARG A 1 103 ? -27.276 -11.587 0.465 1.00 42.03 103 ARG A O 1
ATOM 839 N N . GLN A 1 104 ? -26.478 -9.692 1.355 1.00 38.59 104 GLN A N 1
ATOM 840 C CA . GLN A 1 104 ? -26.975 -9.950 2.711 1.00 38.59 104 GLN A CA 1
ATOM 841 C C . GLN A 1 104 ? -28.515 -9.878 2.851 1.00 38.59 104 GLN A C 1
ATOM 843 O O . GLN A 1 104 ? -29.024 -10.026 3.953 1.00 38.59 104 GLN A O 1
ATOM 848 N N . ALA A 1 105 ? -29.274 -9.669 1.764 1.00 42.12 105 ALA A N 1
ATOM 849 C CA . ALA A 1 105 ? -30.743 -9.610 1.793 1.00 42.12 105 ALA A CA 1
ATOM 850 C C . ALA A 1 105 ? -31.455 -10.818 1.141 1.00 42.12 105 ALA A C 1
ATOM 852 O O . ALA A 1 105 ? -32.681 -10.833 1.100 1.00 42.12 105 ALA A O 1
ATOM 853 N N . VAL A 1 106 ? -30.731 -11.821 0.619 1.00 49.88 106 VAL A N 1
ATOM 854 C CA . VAL A 1 106 ? -31.345 -12.968 -0.100 1.00 49.88 106 VAL A CA 1
ATOM 855 C C . VAL A 1 106 ? -31.227 -14.300 0.661 1.00 49.88 106 VAL A C 1
ATOM 857 O O . VAL A 1 106 ? -31.842 -15.290 0.273 1.00 49.88 106 VAL A O 1
ATOM 860 N N . GLU A 1 107 ? -30.512 -14.349 1.786 1.00 44.44 107 GLU A N 1
ATOM 861 C CA . GLU A 1 107 ? -30.291 -15.612 2.514 1.00 44.44 107 GLU A CA 1
ATOM 862 C C . GLU A 1 107 ? -31.317 -15.924 3.618 1.00 44.44 107 GLU A C 1
ATOM 864 O O . GLU A 1 107 ? -31.271 -17.015 4.176 1.00 44.44 107 GLU A O 1
ATOM 869 N N . ASP A 1 108 ? -32.315 -15.062 3.852 1.00 40.72 108 ASP A N 1
ATOM 870 C CA . ASP A 1 108 ? -33.376 -15.307 4.851 1.00 40.72 108 ASP A CA 1
ATOM 871 C C . ASP A 1 108 ? -34.688 -15.896 4.279 1.00 40.72 108 ASP A C 1
ATOM 873 O O . ASP A 1 108 ? -35.678 -15.991 5.001 1.00 40.72 108 ASP A O 1
ATOM 877 N N . SER A 1 109 ? -34.750 -16.336 3.006 1.00 49.06 109 SER A N 1
ATOM 878 C CA . SER A 1 109 ? -36.002 -16.924 2.467 1.00 49.06 109 SER A CA 1
ATOM 879 C C . SER A 1 109 ? -35.917 -18.162 1.561 1.00 49.06 109 SER A C 1
ATOM 881 O O . SER A 1 109 ? -36.951 -18.596 1.057 1.00 49.06 109 SER A O 1
ATOM 883 N N . THR A 1 110 ? -34.755 -18.805 1.367 1.00 44.25 110 THR A N 1
ATOM 884 C CA . THR A 1 110 ? -34.676 -20.026 0.515 1.00 44.25 110 THR A CA 1
ATOM 885 C C . THR A 1 110 ? -33.937 -21.223 1.123 1.00 44.25 110 THR A C 1
ATOM 887 O O . THR A 1 110 ? -33.677 -22.211 0.430 1.00 44.25 110 THR A O 1
ATOM 890 N N . VAL A 1 111 ? -33.661 -21.209 2.432 1.00 44.91 111 VAL A N 1
ATOM 891 C CA . VAL A 1 111 ? -32.887 -22.277 3.098 1.00 44.91 111 VAL A CA 1
ATOM 892 C C . VAL A 1 111 ? -33.610 -23.639 3.159 1.00 44.91 111 VAL A C 1
ATOM 894 O O . VAL A 1 111 ? -32.995 -24.638 3.521 1.00 44.91 111 VAL A O 1
ATOM 897 N N . GLU A 1 112 ? -34.872 -23.739 2.729 1.00 40.53 112 GLU A N 1
ATOM 898 C CA . GLU A 1 112 ? -35.601 -25.018 2.667 1.00 40.53 112 GLU A CA 1
ATOM 899 C C . GLU A 1 112 ? -35.390 -25.828 1.368 1.00 40.53 112 GLU A C 1
ATOM 901 O O . GLU A 1 112 ? -35.764 -26.996 1.329 1.00 40.53 112 GLU A O 1
ATOM 906 N N . SER A 1 113 ? -34.756 -25.289 0.313 1.00 49.31 113 SER A N 1
ATOM 907 C CA . SER A 1 113 ? -34.675 -25.989 -0.995 1.00 49.31 113 SER A CA 1
ATOM 908 C C . SER A 1 113 ? -33.301 -26.529 -1.421 1.00 49.31 113 SER A C 1
ATOM 910 O O . SER A 1 113 ? -33.218 -27.225 -2.430 1.00 49.31 113 SER A O 1
ATOM 912 N N . VAL A 1 114 ? -32.212 -26.288 -0.680 1.00 42.00 114 VAL A N 1
ATOM 913 C CA . VAL A 1 114 ? -30.848 -26.669 -1.137 1.00 42.00 114 VAL A CA 1
ATOM 914 C C . VAL A 1 114 ? -30.308 -27.956 -0.481 1.00 42.00 114 VAL A C 1
ATOM 916 O O . VAL A 1 114 ? -29.162 -28.342 -0.696 1.00 42.00 114 VAL A O 1
ATOM 919 N N . HIS A 1 115 ? -31.127 -28.715 0.256 1.00 41.09 115 HIS A N 1
ATOM 920 C CA . HIS A 1 115 ? -30.670 -29.960 0.903 1.00 41.09 115 HIS A CA 1
ATOM 921 C C . HIS A 1 115 ? -30.454 -31.160 -0.050 1.00 41.09 115 HIS A C 1
ATOM 923 O O . HIS A 1 115 ? -30.154 -32.254 0.415 1.00 41.09 115 HIS A O 1
ATOM 929 N N . SER A 1 116 ? -30.569 -30.999 -1.374 1.00 46.78 116 SER A N 1
ATOM 930 C CA . SER A 1 116 ? -30.483 -32.135 -2.312 1.00 46.78 116 SER A CA 1
ATOM 931 C C . SER A 1 116 ? -29.241 -32.166 -3.212 1.00 46.78 116 SER A C 1
ATOM 933 O O . SER A 1 116 ? -29.116 -33.086 -4.018 1.00 46.78 116 SER A O 1
ATOM 935 N N . ILE A 1 117 ? -28.310 -31.209 -3.110 1.00 40.00 117 ILE A N 1
ATOM 936 C CA . ILE A 1 117 ? -27.117 -31.180 -3.978 1.00 40.00 117 ILE A CA 1
ATOM 937 C C . ILE A 1 117 ? -25.855 -30.955 -3.138 1.00 40.00 117 ILE A C 1
ATOM 939 O O . ILE A 1 117 ? -25.239 -29.895 -3.143 1.00 40.00 117 ILE A O 1
ATOM 943 N N . ARG A 1 118 ? -25.447 -31.990 -2.403 1.00 37.97 118 ARG A N 1
ATOM 944 C CA . ARG A 1 118 ? -24.047 -32.183 -2.003 1.00 37.97 118 ARG A CA 1
ATOM 945 C C . ARG A 1 118 ? -23.594 -33.528 -2.568 1.00 37.97 118 ARG A C 1
ATOM 947 O O . ARG A 1 118 ? -24.254 -34.523 -2.273 1.00 37.97 118 ARG A O 1
ATOM 954 N N . PRO A 1 119 ? -22.505 -33.603 -3.351 1.00 31.03 119 PRO A N 1
ATOM 955 C CA . PRO A 1 119 ? -21.925 -34.893 -3.680 1.00 31.03 119 PRO A CA 1
ATOM 956 C C . PRO A 1 119 ? -21.313 -35.492 -2.405 1.00 31.03 119 PRO A C 1
ATOM 958 O O . PRO A 1 119 ? -20.706 -34.786 -1.596 1.00 31.03 119 PRO A O 1
ATOM 961 N N . ALA A 1 120 ? -21.539 -36.789 -2.210 1.00 34.56 120 ALA A N 1
ATOM 962 C CA . ALA A 1 120 ? -21.078 -37.549 -1.060 1.00 34.56 120 ALA A CA 1
ATOM 963 C C . ALA A 1 120 ? -19.543 -37.612 -1.037 1.00 34.56 120 ALA A C 1
ATOM 965 O O . ALA A 1 120 ? -18.924 -38.130 -1.961 1.00 34.56 120 ALA A O 1
ATOM 966 N N . VAL A 1 121 ? -18.934 -37.088 0.025 1.00 36.97 121 VAL A N 1
ATOM 967 C CA . VAL A 1 121 ? -17.553 -37.423 0.386 1.00 36.97 121 VAL A CA 1
ATOM 968 C C . VAL A 1 121 ? -17.653 -38.574 1.381 1.00 36.97 121 VAL A C 1
ATOM 970 O O . VAL A 1 121 ? -18.140 -38.382 2.499 1.00 36.97 121 VAL A O 1
ATOM 973 N N . ASP A 1 122 ? -17.272 -39.775 0.948 1.00 30.22 122 ASP A N 1
ATOM 974 C CA . ASP A 1 122 ? -17.293 -40.984 1.769 1.00 30.22 122 ASP A CA 1
ATOM 975 C C . ASP A 1 122 ? -16.397 -40.822 3.006 1.00 30.22 122 ASP A C 1
ATOM 977 O O . ASP A 1 122 ? -15.198 -40.563 2.924 1.00 30.22 122 ASP A O 1
ATOM 981 N N . LYS A 1 123 ? -17.004 -40.967 4.188 1.00 41.47 123 LYS A N 1
ATOM 982 C CA . LYS A 1 123 ? -16.382 -40.779 5.510 1.00 41.47 123 LYS A CA 1
ATOM 983 C C . LYS A 1 123 ? -15.645 -42.030 6.003 1.00 41.47 123 LYS A C 1
ATOM 985 O O . LYS A 1 123 ? -15.824 -42.434 7.151 1.00 41.47 123 LYS A O 1
ATOM 990 N N . LYS A 1 124 ? -14.842 -42.672 5.159 1.00 39.44 124 LYS A N 1
ATOM 991 C CA . LYS A 1 124 ? -14.072 -43.859 5.551 1.00 39.44 124 LYS A CA 1
ATOM 992 C C . LYS A 1 124 ? -12.603 -43.668 5.198 1.00 39.44 124 LYS A C 1
ATOM 994 O O . LYS A 1 124 ? -12.188 -44.038 4.117 1.00 39.44 124 LYS A O 1
ATOM 999 N N . GLU A 1 125 ? -11.888 -43.013 6.109 1.00 35.19 125 GLU A N 1
ATOM 1000 C CA . GLU A 1 125 ? -10.467 -43.209 6.458 1.00 35.19 125 GLU A CA 1
ATOM 1001 C C . GLU A 1 125 ? -9.994 -41.986 7.252 1.00 35.19 125 GLU A C 1
ATOM 1003 O O . GLU A 1 125 ? -9.285 -41.100 6.785 1.00 35.19 125 GLU A O 1
ATOM 1008 N N . PHE A 1 126 ? -10.461 -41.922 8.495 1.00 35.62 126 PHE A N 1
ATOM 1009 C CA . PHE A 1 126 ? -9.805 -41.161 9.546 1.00 35.62 126 PHE A CA 1
ATOM 1010 C C . PHE A 1 126 ? -9.721 -42.087 10.755 1.00 35.62 126 PHE A C 1
ATOM 1012 O O . PHE A 1 126 ? -10.596 -42.082 11.615 1.00 35.62 126 PHE A O 1
ATOM 1019 N N . GLU A 1 127 ? -8.687 -42.924 10.784 1.00 31.98 127 GLU A N 1
ATOM 1020 C CA . GLU A 1 127 ? -8.233 -43.569 12.012 1.00 31.98 127 GLU A CA 1
ATOM 1021 C C . GLU A 1 127 ? -6.776 -43.171 12.243 1.00 31.98 127 GLU A C 1
ATOM 1023 O O . GLU A 1 127 ? -5.861 -43.582 11.533 1.00 31.98 127 GLU A O 1
ATOM 1028 N N . LEU A 1 128 ? -6.580 -42.312 13.246 1.00 37.75 128 LEU A N 1
ATOM 1029 C CA . LEU A 1 128 ? -5.302 -42.186 13.929 1.00 37.75 128 LEU A CA 1
ATOM 1030 C C . LEU A 1 128 ? -5.080 -43.463 14.744 1.00 37.75 128 LEU A C 1
ATOM 1032 O O . LEU A 1 128 ? -5.839 -43.726 15.675 1.00 37.75 128 LEU A O 1
ATOM 1036 N N . SER A 1 129 ? -3.978 -44.166 14.502 1.00 33.66 129 SER A N 1
ATOM 1037 C CA . SER A 1 129 ? -3.349 -44.990 15.534 1.00 33.66 129 SER A CA 1
ATOM 1038 C C . SER A 1 129 ? -1.919 -44.512 15.753 1.00 33.66 129 SER A C 1
ATOM 1040 O O . SER A 1 129 ? -1.021 -44.775 14.954 1.00 33.66 129 SER A O 1
ATOM 1042 N N . ALA A 1 130 ? -1.723 -43.802 16.859 1.00 40.72 130 ALA A N 1
ATOM 1043 C CA . ALA A 1 130 ? -0.429 -43.716 17.507 1.00 40.72 130 ALA A CA 1
ATOM 1044 C C . ALA A 1 130 ? -0.023 -45.123 17.968 1.00 40.72 130 ALA A C 1
ATOM 1046 O O . ALA A 1 130 ? -0.800 -45.762 18.668 1.00 40.72 130 ALA A O 1
ATOM 1047 N N . ASN A 1 131 ? 1.177 -45.569 17.604 1.00 39.59 131 ASN A N 1
ATOM 1048 C CA . ASN A 1 131 ? 1.976 -46.507 18.387 1.00 39.59 131 ASN A CA 1
ATOM 1049 C C . ASN A 1 131 ? 3.453 -46.215 18.109 1.00 39.59 131 ASN A C 1
ATOM 1051 O O . ASN A 1 131 ? 3.915 -46.276 16.971 1.00 39.59 131 ASN A O 1
ATOM 1055 N N . ASN A 1 132 ? 4.158 -45.842 19.174 1.00 39.44 132 ASN A N 1
ATOM 1056 C CA . ASN A 1 132 ? 5.607 -45.895 19.250 1.00 39.44 132 ASN A CA 1
ATOM 1057 C C . ASN A 1 132 ? 6.054 -47.355 19.111 1.00 39.44 132 ASN A C 1
ATOM 1059 O O . ASN A 1 132 ? 5.494 -48.204 19.795 1.00 39.44 132 ASN A O 1
ATOM 1063 N N . ASP A 1 133 ? 7.103 -47.605 18.329 1.00 34.88 133 ASP A N 1
ATOM 1064 C CA . ASP A 1 133 ? 8.222 -48.421 18.803 1.00 34.88 133 ASP A CA 1
ATOM 1065 C C . ASP A 1 133 ? 9.534 -48.000 18.108 1.00 34.88 133 ASP A C 1
ATOM 1067 O O . ASP A 1 133 ? 9.505 -47.516 16.971 1.00 34.88 133 ASP A O 1
ATOM 1071 N N . PRO A 1 134 ? 10.687 -48.105 18.797 1.00 51.47 134 PRO A N 1
ATOM 1072 C CA . PRO A 1 134 ? 11.878 -47.317 18.529 1.00 51.47 134 PRO A CA 1
ATOM 1073 C C . PRO A 1 134 ? 13.065 -48.226 18.184 1.00 51.47 134 PRO A C 1
ATOM 1075 O O . PRO A 1 134 ? 13.852 -48.544 19.061 1.00 51.47 134 PRO A O 1
ATOM 1078 N N . GLU A 1 135 ? 13.240 -48.652 16.932 1.00 46.66 135 GLU A N 1
ATOM 1079 C CA . GLU A 1 135 ? 14.436 -49.428 16.554 1.00 46.66 135 GLU A CA 1
ATOM 1080 C C . GLU A 1 135 ? 14.722 -49.367 15.041 1.00 46.66 135 GLU A C 1
ATOM 1082 O O . GLU A 1 135 ? 14.377 -50.248 14.264 1.00 46.66 135 GLU A O 1
ATOM 1087 N N . ALA A 1 136 ? 15.360 -48.277 14.607 1.00 39.78 136 ALA A N 1
ATOM 1088 C CA . ALA A 1 136 ? 16.149 -48.219 13.369 1.00 39.78 136 ALA A CA 1
ATOM 1089 C C . ALA A 1 136 ? 17.185 -47.082 13.466 1.00 39.78 136 ALA A C 1
ATOM 1091 O O . ALA A 1 136 ? 17.316 -46.228 12.592 1.00 39.78 136 ALA A O 1
ATOM 1092 N N . SER A 1 137 ? 17.900 -47.048 14.592 1.00 43.88 137 SER A N 1
ATOM 1093 C CA . SER A 1 137 ? 19.205 -46.397 14.678 1.00 43.88 137 SER A CA 1
ATOM 1094 C C . SER A 1 137 ? 20.227 -47.296 13.975 1.00 43.88 137 SER A C 1
ATOM 1096 O O . SER A 1 137 ? 20.138 -48.516 14.067 1.00 43.88 137 SER A O 1
ATOM 1098 N N . THR A 1 138 ? 21.221 -46.693 13.325 1.00 46.56 138 THR A N 1
ATOM 1099 C CA . THR A 1 138 ? 22.437 -47.325 12.772 1.00 46.56 138 THR A CA 1
ATOM 1100 C C . THR A 1 138 ? 22.304 -48.153 11.484 1.00 46.56 138 THR A C 1
ATOM 1102 O O . THR A 1 138 ? 22.212 -49.369 11.514 1.00 46.56 138 THR A O 1
ATOM 1105 N N . ALA A 1 139 ? 22.399 -47.489 10.325 1.00 46.66 139 ALA A N 1
ATOM 1106 C CA . ALA A 1 139 ? 23.282 -47.883 9.211 1.00 46.66 139 ALA A CA 1
ATOM 1107 C C . ALA A 1 139 ? 22.982 -47.017 7.978 1.00 46.66 139 ALA A C 1
ATOM 1109 O O . ALA A 1 139 ? 21.981 -47.243 7.302 1.00 46.66 139 ALA A O 1
ATOM 1110 N N . LYS A 1 140 ? 23.869 -46.044 7.718 1.00 44.72 140 LYS A N 1
ATOM 1111 C CA . LYS A 1 140 ? 24.185 -45.351 6.437 1.00 44.72 140 LYS A CA 1
ATOM 1112 C C . LYS A 1 140 ? 24.659 -43.901 6.648 1.00 44.72 140 LYS A C 1
ATOM 1114 O O . LYS A 1 140 ? 24.448 -43.033 5.810 1.00 44.72 140 LYS A O 1
ATOM 1119 N N . THR A 1 141 ? 25.374 -43.660 7.745 1.00 50.97 141 THR A N 1
ATOM 1120 C CA . THR A 1 141 ? 26.429 -42.642 7.784 1.00 50.97 141 THR A CA 1
ATOM 1121 C C . THR A 1 141 ? 27.735 -43.372 7.509 1.00 50.97 141 THR A C 1
ATOM 1123 O O . THR A 1 141 ? 28.351 -43.853 8.445 1.00 50.97 141 THR A O 1
ATOM 1126 N N . GLU A 1 142 ? 28.086 -43.548 6.236 1.00 47.03 142 GLU A N 1
ATOM 1127 C CA . GLU A 1 142 ? 29.462 -43.684 5.736 1.00 47.03 142 GLU A CA 1
ATOM 1128 C C . GLU A 1 142 ? 29.428 -43.901 4.215 1.00 47.03 142 GLU A C 1
ATOM 1130 O O . GLU A 1 142 ? 28.593 -44.643 3.707 1.00 47.03 142 GLU A O 1
ATOM 1135 N N . MET A 1 143 ? 30.372 -43.262 3.516 1.00 44.09 143 MET A N 1
ATOM 1136 C CA . MET A 1 143 ? 30.674 -43.378 2.079 1.00 44.09 143 MET A CA 1
ATOM 1137 C C . MET A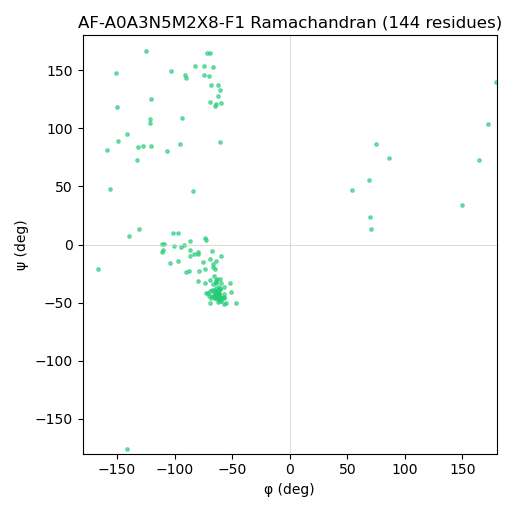 1 143 ? 29.885 -42.491 1.101 1.00 44.09 143 MET A C 1
ATOM 1139 O O . MET A 1 143 ? 29.099 -42.997 0.317 1.00 44.09 143 MET A O 1
ATOM 1143 N N . VAL A 1 144 ? 30.212 -41.190 1.055 1.00 47.88 144 VAL A N 1
ATOM 1144 C CA . VAL A 1 144 ? 30.696 -40.527 -0.181 1.00 47.88 144 VAL A CA 1
ATOM 1145 C C . VAL A 1 144 ? 31.646 -39.395 0.234 1.00 47.88 144 VAL A C 1
ATOM 1147 O O . VAL A 1 144 ? 31.241 -38.260 0.475 1.00 47.88 144 VAL A O 1
ATOM 1150 N N . LYS A 1 145 ? 32.930 -39.725 0.366 1.00 45.97 145 LYS A N 1
ATOM 1151 C CA . LYS A 1 145 ? 34.030 -38.760 0.347 1.00 45.97 145 LYS A CA 1
ATOM 1152 C C . LYS A 1 145 ? 35.176 -39.415 -0.411 1.00 45.97 145 LYS A C 1
ATOM 1154 O O . LYS A 1 145 ? 35.911 -40.200 0.176 1.00 45.97 145 LYS A O 1
ATOM 1159 N N . LEU A 1 146 ? 35.254 -39.126 -1.703 1.00 46.38 146 LEU A N 1
ATOM 1160 C CA . LEU A 1 146 ? 36.452 -39.156 -2.538 1.00 46.38 146 LEU A CA 1
ATOM 1161 C C . LEU A 1 146 ? 36.286 -38.041 -3.569 1.00 46.38 146 LEU A C 1
ATOM 1163 O O . LEU A 1 146 ? 35.192 -37.988 -4.174 1.00 46.38 146 LEU A O 1
#

Secondary structure (DSSP, 8-state):
--HHHHHHHHHH-HHHHHHHHHHHHHHHHHHHHHHHHHHTT--HHHHHHHHTS-HHHHHHHHTT-----HHHHHHHHHHHT--HHHHHS-TTTHHHHGGGGGGGGSTTS-TTS-TT----------------------S-------

Foldseek 3Di:
DDVVVVVVVLVVDPVSVVVCVVLLQLQLLLCLLVVLCVVVVHDLCRLCVQLVHHSVQSVCSNVSNDDDDPSSLVSSCVSSVHDSCNSRDDPPPVVPVVVCVVPVPPPPPDPVPPPPDDPDDDPPDDDDDDDDDDDDPDDDPDDDDD

pLDDT: mean 74.45, std 25.05, range [30.22, 98.69]

Solvent-accessible surface area (backbone atoms only — not comparable to full-atom values): 9338 Å² total; per-residue (Å²): 134,57,72,67,58,53,54,53,54,48,69,67,36,65,68,53,47,51,54,49,60,71,45,38,51,40,50,19,33,8,52,41,52,46,52,51,33,56,75,73,69,48,54,55,53,59,49,11,60,70,50,71,56,53,37,71,56,44,53,31,37,50,68,42,77,46,88,76,51,71,70,54,50,48,33,49,19,59,67,69,76,48,54,62,65,68,35,44,36,75,93,71,57,75,84,60,54,76,66,57,74,64,59,84,75,64,72,88,80,56,83,86,73,66,89,82,77,73,85,85,76,80,92,79,85,86,77,90,76,92,75,90,82,94,86,84,79,89,91,81,91,75,87,91,86,129

Mean predicted aligned error: 15.64 Å

Sequence (146 aa):
MDWRDYRNKRHQDPEYKAAKEELKPYINLANNVFELRLRYGWSQEELADRVGTKQANISKIESGLSNPTLKIIHKIAKAFDVEVVDLLGDVCFVSSIVSKSTRQAVEDSTVESVHSIRPAVDKKEFELSANNDPEASTAKTEMVKL